Protein AF-X0S9U2-F1 (afdb_monomer)

Structure (mmCIF, N/CA/C/O backbone):
data_AF-X0S9U2-F1
#
_entry.id   AF-X0S9U2-F1
#
loop_
_atom_site.group_PDB
_atom_site.id
_atom_site.type_symbol
_atom_site.label_atom_id
_atom_site.label_alt_id
_atom_site.label_comp_id
_atom_site.label_asym_id
_atom_site.label_entity_id
_atom_site.label_seq_id
_atom_site.pdbx_PDB_ins_code
_atom_site.Cartn_x
_atom_site.Cartn_y
_atom_site.Cartn_z
_atom_site.occupancy
_atom_site.B_iso_or_equiv
_atom_site.auth_seq_id
_atom_site.auth_comp_id
_atom_site.auth_asym_id
_atom_site.auth_atom_id
_atom_site.pdbx_PDB_model_num
ATOM 1 N N . MET A 1 1 ? -42.353 -7.739 8.898 1.00 43.28 1 MET A N 1
ATOM 2 C CA . MET A 1 1 ? -42.184 -8.326 10.251 1.00 43.28 1 MET A CA 1
ATOM 3 C C . MET A 1 1 ? -41.684 -7.230 11.179 1.00 43.28 1 MET A C 1
ATOM 5 O O . MET A 1 1 ? -40.951 -6.375 10.702 1.00 43.28 1 MET A O 1
ATOM 9 N N . ALA A 1 2 ? -42.093 -7.204 12.448 1.00 38.41 2 ALA A N 1
ATOM 10 C CA . ALA A 1 2 ? -41.682 -6.151 13.381 1.00 38.41 2 ALA A CA 1
ATOM 11 C C . ALA A 1 2 ? -40.413 -6.538 14.158 1.00 38.41 2 ALA A C 1
ATOM 13 O O . ALA A 1 2 ? -40.252 -7.695 14.549 1.00 38.41 2 ALA A O 1
ATOM 14 N N . HIS A 1 3 ? -39.553 -5.562 14.444 1.00 40.50 3 HIS A N 1
ATOM 15 C CA . HIS A 1 3 ? -38.549 -5.632 15.507 1.00 40.50 3 HIS A CA 1
ATOM 16 C C . HIS A 1 3 ? -38.808 -4.463 16.457 1.00 40.50 3 HIS A C 1
ATOM 18 O O . HIS A 1 3 ? -38.633 -3.303 16.097 1.00 40.50 3 HIS A O 1
ATOM 24 N N . GLY A 1 4 ? -39.347 -4.775 17.636 1.00 36.25 4 GLY A N 1
ATOM 25 C CA . GLY A 1 4 ? -39.837 -3.776 18.581 1.00 36.25 4 GLY A CA 1
ATOM 26 C C . GLY A 1 4 ? -38.749 -3.285 19.530 1.00 36.25 4 GLY A C 1
ATOM 27 O O . GLY A 1 4 ? -38.165 -4.078 20.270 1.00 36.25 4 GLY A O 1
ATOM 28 N N . THR A 1 5 ? -38.536 -1.971 19.567 1.00 39.19 5 THR A N 1
ATOM 29 C CA . THR A 1 5 ? -37.702 -1.300 20.571 1.00 39.19 5 THR A CA 1
ATOM 30 C C . THR A 1 5 ? -38.233 -1.589 21.978 1.00 39.19 5 THR A C 1
ATOM 32 O O . THR A 1 5 ? -39.345 -1.187 22.326 1.00 39.19 5 THR A O 1
ATOM 35 N N . LYS A 1 6 ? -37.451 -2.285 22.814 1.00 41.56 6 LYS A N 1
ATOM 36 C CA . LYS A 1 6 ? -37.831 -2.565 24.207 1.00 41.56 6 LYS A CA 1
ATOM 37 C C . LYS A 1 6 ? -37.694 -1.306 25.065 1.00 41.56 6 LYS A C 1
ATOM 39 O O . LYS A 1 6 ? -36.592 -0.901 25.421 1.00 41.56 6 LYS A O 1
ATOM 44 N N . ILE A 1 7 ? -38.831 -0.713 25.425 1.00 41.34 7 ILE A N 1
ATOM 45 C CA . ILE A 1 7 ? -38.904 0.461 26.301 1.00 41.34 7 ILE A CA 1
ATOM 46 C C . ILE A 1 7 ? -38.838 -0.000 27.767 1.00 41.34 7 ILE A C 1
ATOM 48 O O . ILE A 1 7 ? -39.836 -0.471 28.319 1.00 41.34 7 ILE A O 1
ATOM 52 N N . ASN A 1 8 ? -37.679 0.128 28.417 1.00 44.34 8 ASN A N 1
ATOM 53 C CA . ASN A 1 8 ? -37.541 -0.210 29.838 1.00 44.34 8 ASN A CA 1
ATOM 54 C C . ASN A 1 8 ? -38.256 0.826 30.721 1.00 44.34 8 ASN A C 1
ATOM 56 O O . ASN A 1 8 ? -37.752 1.920 30.964 1.00 44.34 8 ASN A O 1
ATOM 60 N N . ARG A 1 9 ? -39.435 0.463 31.240 1.00 35.56 9 ARG A N 1
ATOM 61 C CA . ARG A 1 9 ? -40.157 1.253 32.247 1.00 35.56 9 ARG A CA 1
ATOM 62 C C . ARG A 1 9 ? -39.494 1.105 33.618 1.00 35.56 9 ARG A C 1
ATOM 64 O O . ARG A 1 9 ? -39.739 0.114 34.300 1.00 35.56 9 ARG A O 1
ATOM 71 N N . PHE A 1 10 ? -38.755 2.116 34.067 1.00 38.09 10 PHE A N 1
ATOM 72 C CA . PHE A 1 10 ? -38.503 2.311 35.498 1.00 38.09 10 PHE A CA 1
ATOM 73 C C . PHE A 1 10 ? -39.528 3.285 36.085 1.00 38.09 10 PHE A C 1
ATOM 75 O O . PHE A 1 10 ? -39.762 4.361 35.541 1.00 38.09 10 PHE A O 1
ATOM 82 N N . ARG A 1 11 ? -40.165 2.888 37.192 1.00 39.78 11 ARG A N 1
ATOM 83 C CA . ARG A 1 11 ? -41.191 3.668 37.896 1.00 39.78 11 ARG A CA 1
ATOM 84 C C . ARG A 1 11 ? -40.740 3.885 39.340 1.00 39.78 11 ARG A C 1
ATOM 86 O O . ARG A 1 11 ? -41.018 3.057 40.199 1.00 39.78 11 ARG A O 1
ATOM 93 N N . ALA A 1 12 ? -40.030 4.984 39.581 1.00 38.84 12 ALA A N 1
ATOM 94 C CA . ALA A 1 12 ? -39.669 5.448 40.921 1.00 38.84 12 ALA A CA 1
ATOM 95 C C . ALA A 1 12 ? -40.669 6.514 41.411 1.00 38.84 12 ALA A C 1
ATOM 97 O O . ALA A 1 12 ? -41.327 7.172 40.605 1.00 38.84 12 ALA A O 1
ATOM 98 N N . GLY A 1 13 ? -40.833 6.624 42.731 1.00 33.31 13 GLY A N 1
ATOM 99 C CA . GLY A 1 13 ? -41.878 7.439 43.358 1.00 33.31 13 GLY A CA 1
ATOM 100 C C . GLY A 1 13 ? -41.584 8.942 43.423 1.00 33.31 13 GLY A C 1
ATOM 101 O O . GLY A 1 13 ? -40.459 9.394 43.230 1.00 33.31 13 GLY A O 1
ATOM 102 N N . SER A 1 14 ? -42.620 9.714 43.747 1.00 42.50 14 SER A N 1
ATOM 103 C CA . SER A 1 14 ? -42.553 11.159 43.973 1.00 42.50 14 SER A CA 1
ATOM 104 C C . SER A 1 14 ? -41.722 11.517 45.212 1.00 42.50 14 SER A C 1
ATOM 106 O O . SER A 1 14 ? -42.079 11.126 46.324 1.00 42.50 14 SER A O 1
ATOM 108 N N . GLY A 1 15 ? -40.680 12.332 45.039 1.00 33.50 15 GLY A N 1
ATOM 109 C CA . GLY A 1 15 ? -39.899 12.908 46.135 1.00 33.50 15 GLY A CA 1
ATOM 110 C C . GLY A 1 15 ? -39.309 14.260 45.738 1.00 33.50 15 GLY A C 1
ATOM 111 O O . GLY A 1 15 ? -38.470 14.332 44.848 1.00 33.50 15 GLY A O 1
ATOM 112 N N . ASN A 1 16 ? -39.755 15.337 46.387 1.00 43.66 16 ASN A N 1
ATOM 113 C CA . ASN A 1 16 ? -39.268 16.691 46.121 1.00 43.66 16 ASN A CA 1
ATOM 114 C C . ASN A 1 16 ? -37.919 16.937 46.818 1.00 43.66 16 ASN A C 1
ATOM 116 O O . ASN A 1 16 ? -37.893 17.072 48.043 1.00 43.66 16 ASN A O 1
ATOM 120 N N . LYS A 1 17 ? -36.829 17.058 46.048 1.00 39.78 17 LYS A N 1
ATOM 121 C CA . LYS A 1 17 ? -35.610 17.777 46.453 1.00 39.78 17 LYS A CA 1
ATOM 122 C C . LYS A 1 17 ? -34.970 18.492 45.264 1.00 39.78 17 LYS A C 1
ATOM 124 O O . LYS A 1 17 ? -34.924 17.970 44.156 1.00 39.78 17 LYS A O 1
ATOM 129 N N . SER A 1 18 ? -34.438 19.677 45.541 1.00 48.38 18 SER A N 1
ATOM 130 C CA . SER A 1 18 ? -33.632 20.493 44.632 1.00 48.38 18 SER A CA 1
ATOM 131 C C . SER A 1 18 ? -32.342 19.782 44.204 1.00 48.38 18 SER A C 1
ATOM 133 O O . SER A 1 18 ? -31.578 19.340 45.063 1.00 48.38 18 SER A O 1
ATOM 135 N N . GLY A 1 19 ? -32.055 19.757 42.903 1.00 34.97 19 GLY A N 1
ATOM 136 C CA . GLY A 1 19 ? -30.784 19.291 42.346 1.00 34.97 19 GLY A CA 1
ATOM 137 C C . GLY A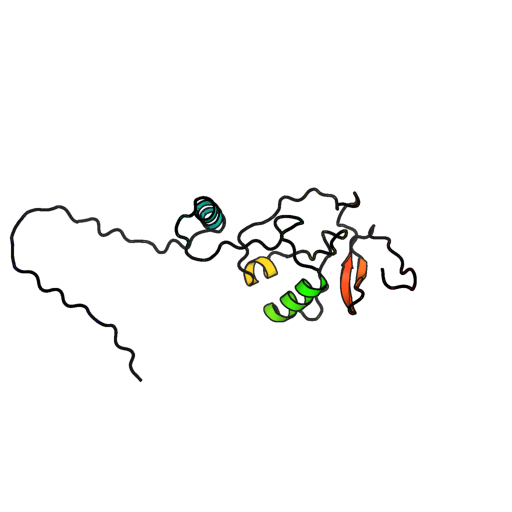 1 19 ? -30.603 19.805 40.919 1.00 34.97 19 GLY A C 1
ATOM 138 O O . GLY A 1 19 ? -31.522 19.702 40.109 1.00 34.97 19 GLY A O 1
ATOM 139 N N . CYS A 1 20 ? -29.443 20.391 40.619 1.00 43.75 20 CYS A N 1
ATOM 140 C CA . CYS A 1 20 ? -29.138 20.895 39.281 1.00 43.75 20 CYS A CA 1
ATOM 141 C C . CYS A 1 20 ? -28.820 19.729 38.335 1.00 43.75 20 CYS A C 1
ATOM 143 O O . CYS A 1 20 ? -27.846 19.017 38.561 1.00 43.75 20 CYS A O 1
ATOM 145 N N . PHE A 1 21 ? -29.625 19.559 37.284 1.00 39.97 21 PHE A N 1
ATOM 146 C CA . PHE A 1 21 ? -29.372 18.622 36.180 1.00 39.97 21 PHE A CA 1
ATOM 147 C C . PHE A 1 21 ? -29.777 19.218 34.819 1.00 39.97 21 PHE A C 1
ATOM 149 O O . PHE A 1 21 ? -30.271 18.526 33.931 1.00 39.97 21 PHE A O 1
ATOM 156 N N . SER A 1 22 ? -29.550 20.522 34.640 1.00 43.16 22 SER A N 1
ATOM 157 C CA . SER A 1 22 ? -29.599 21.183 33.332 1.00 43.16 22 SER A CA 1
ATOM 158 C C . SER A 1 22 ? -28.225 21.144 32.659 1.00 43.16 22 SER A C 1
ATOM 160 O O . SER A 1 22 ? -27.616 22.184 32.454 1.00 43.16 22 SER A O 1
ATOM 162 N N . ASP A 1 23 ? -27.745 19.936 32.365 1.00 43.72 23 ASP A N 1
ATOM 163 C CA . ASP A 1 23 ? -26.688 19.674 31.379 1.00 43.72 23 ASP A CA 1
ATOM 164 C C . ASP A 1 23 ? -26.791 18.207 30.943 1.00 43.72 23 ASP A C 1
ATOM 166 O O . ASP A 1 23 ? -25.978 17.336 31.263 1.00 43.72 23 ASP A O 1
ATOM 170 N N . ALA A 1 24 ? -27.866 17.914 30.207 1.00 43.47 24 ALA A N 1
ATOM 171 C CA . ALA A 1 24 ? -27.912 16.719 29.382 1.00 43.47 24 ALA A CA 1
ATOM 172 C C . ALA A 1 24 ? -26.892 16.914 28.256 1.00 43.47 24 ALA A C 1
ATOM 174 O O . ALA A 1 24 ? -27.217 17.501 27.224 1.00 43.47 24 ALA A O 1
ATOM 175 N N . LEU A 1 25 ? -25.653 16.466 28.494 1.00 42.47 25 LEU A N 1
ATOM 176 C CA . LEU A 1 25 ? -24.584 16.477 27.503 1.00 42.47 25 LEU A CA 1
ATOM 177 C C . LEU A 1 25 ? -25.119 15.905 26.192 1.00 42.47 25 LEU A C 1
ATOM 179 O O . LEU A 1 25 ? -25.373 14.703 26.078 1.00 42.47 25 LEU A O 1
ATOM 183 N N . ILE A 1 26 ? -25.260 16.781 25.197 1.00 42.75 26 ILE A N 1
ATOM 184 C CA . ILE A 1 26 ? -25.364 16.365 23.808 1.00 42.75 26 ILE A CA 1
ATOM 185 C C . ILE A 1 26 ? -24.019 15.718 23.508 1.00 42.75 26 ILE A C 1
ATOM 187 O O . ILE A 1 26 ? -23.043 16.399 23.192 1.00 42.75 26 ILE A O 1
ATOM 191 N N . VAL A 1 27 ? -23.971 14.392 23.641 1.00 46.44 27 VAL A N 1
ATOM 192 C CA . VAL A 1 27 ? -22.938 13.576 23.019 1.00 46.44 27 VAL A CA 1
ATOM 193 C C . VAL A 1 27 ? -23.148 13.765 21.526 1.00 46.44 27 VAL A C 1
ATOM 195 O O . VAL A 1 27 ? -23.922 13.049 20.892 1.00 46.44 27 VAL A O 1
ATOM 198 N N . LYS A 1 28 ? -22.513 14.805 20.977 1.00 44.72 28 LYS A N 1
ATOM 199 C CA . LYS A 1 28 ? -22.316 14.895 19.542 1.00 44.72 28 LYS A CA 1
ATOM 200 C C . LYS A 1 28 ? -21.633 13.598 19.141 1.00 44.72 28 LYS A C 1
ATOM 202 O O . LYS A 1 28 ? -20.618 13.230 19.736 1.00 44.72 28 LYS A O 1
ATOM 207 N N . ASP A 1 29 ? -22.155 12.958 18.111 1.00 53.84 29 ASP A N 1
ATOM 208 C CA . ASP A 1 29 ? -21.463 11.871 17.434 1.00 53.84 29 ASP A CA 1
ATOM 209 C C . ASP A 1 29 ? -20.351 12.484 16.558 1.00 53.84 29 ASP A C 1
ATOM 211 O O . ASP A 1 29 ? -20.407 12.488 15.328 1.00 53.84 29 ASP A O 1
ATOM 215 N N . GLU A 1 30 ? -19.379 13.141 17.209 1.00 60.09 30 GLU A N 1
ATOM 216 C CA . GLU A 1 30 ? -18.178 13.682 16.572 1.00 60.09 30 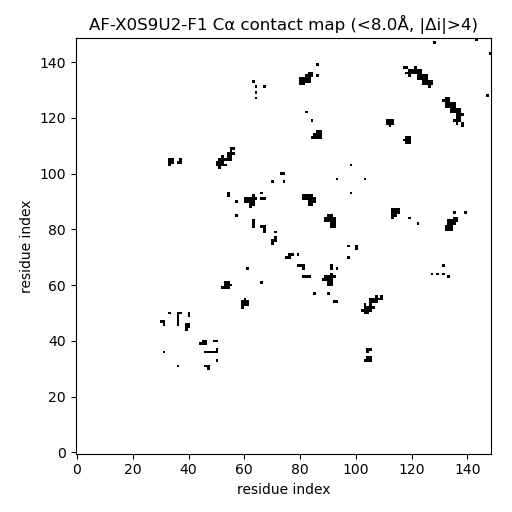GLU A CA 1
ATOM 217 C C . GLU A 1 30 ? -17.297 12.501 16.167 1.00 60.09 30 GLU A C 1
ATOM 219 O O . GLU A 1 30 ? -16.415 12.046 16.896 1.00 60.09 30 GLU A O 1
ATOM 224 N N . LYS A 1 31 ? -17.634 11.980 14.983 1.00 79.88 31 LYS A N 1
ATOM 225 C CA . LYS A 1 31 ? -16.987 10.876 14.285 1.00 79.88 31 LYS A CA 1
ATOM 226 C C . LYS A 1 31 ? -15.471 11.049 14.333 1.00 79.88 31 LYS A C 1
ATOM 228 O O . LYS A 1 31 ? -14.917 11.930 13.675 1.00 79.88 31 LYS A O 1
ATOM 233 N N . MET A 1 32 ? -14.834 10.186 15.117 1.00 93.81 32 MET A N 1
ATOM 234 C CA . MET A 1 32 ? -13.424 10.267 15.483 1.00 93.81 32 MET A CA 1
ATOM 235 C C . MET A 1 32 ? -12.539 10.399 14.238 1.00 93.81 32 MET A C 1
ATOM 237 O O . MET A 1 32 ? -12.692 9.634 13.279 1.00 93.81 32 MET A O 1
ATOM 241 N N . ASN A 1 33 ? -11.605 11.348 14.225 1.00 95.94 33 ASN A N 1
ATOM 242 C CA . ASN A 1 33 ? -10.657 11.430 13.111 1.00 95.94 33 ASN A CA 1
ATOM 243 C C . ASN A 1 33 ? -9.528 10.395 13.265 1.00 95.94 33 ASN A C 1
ATOM 245 O O . ASN A 1 33 ? -9.308 9.828 14.336 1.00 95.94 33 ASN A O 1
ATOM 249 N N . SER A 1 34 ? -8.812 10.122 12.174 1.00 96.69 34 SER A N 1
ATOM 250 C CA . SER A 1 34 ? -7.777 9.081 12.128 1.00 96.69 34 SER A CA 1
ATOM 251 C C . SER A 1 34 ? -6.656 9.290 13.151 1.00 96.69 34 SER A C 1
ATOM 253 O O . SER A 1 34 ? -6.167 8.326 13.739 1.00 96.69 34 SER A O 1
ATOM 255 N N . ARG A 1 35 ? -6.301 10.551 13.441 1.00 96.75 35 ARG A N 1
ATOM 256 C CA . ARG A 1 35 ? -5.297 10.892 14.457 1.00 96.75 35 ARG A CA 1
ATOM 257 C C . ARG A 1 35 ? -5.797 10.573 15.868 1.00 96.75 35 ARG A C 1
ATOM 259 O O . ARG A 1 35 ? -5.093 9.906 16.618 1.00 96.75 35 ARG A O 1
ATOM 266 N N . GLU A 1 36 ? -7.011 10.990 16.218 1.00 97.69 36 GLU A N 1
ATOM 267 C CA . GLU A 1 36 ? -7.636 10.660 17.508 1.00 97.69 36 GLU A CA 1
ATOM 268 C C . GLU A 1 36 ? -7.791 9.149 17.705 1.00 97.69 36 GLU A C 1
ATOM 270 O O . GLU A 1 36 ? -7.586 8.647 18.810 1.00 97.69 36 GLU A O 1
ATOM 275 N N . ARG A 1 37 ? -8.135 8.420 16.635 1.00 97.75 37 ARG A N 1
ATOM 276 C CA . ARG A 1 37 ? -8.285 6.960 16.646 1.00 97.75 37 ARG A CA 1
ATOM 277 C C . ARG A 1 37 ? -6.954 6.262 16.902 1.00 97.75 37 ARG A C 1
ATOM 279 O O . ARG A 1 37 ? -6.908 5.344 17.722 1.00 97.75 37 ARG A O 1
ATOM 286 N N . LEU A 1 38 ? -5.873 6.727 16.276 1.00 97.56 38 LEU A N 1
ATOM 287 C CA . LEU A 1 38 ? -4.515 6.255 16.542 1.00 97.56 38 LEU A CA 1
ATOM 288 C C . LEU A 1 38 ? -4.089 6.564 17.986 1.00 97.56 38 LEU A C 1
ATOM 290 O O . LEU A 1 38 ? -3.686 5.660 18.716 1.00 97.56 38 LEU A O 1
ATOM 294 N N . GLU A 1 39 ? -4.239 7.813 18.430 1.00 98.25 39 GLU A N 1
ATOM 295 C CA . GLU A 1 39 ? -3.847 8.251 19.776 1.00 98.25 39 GLU A CA 1
ATOM 296 C C . GLU A 1 39 ? -4.610 7.495 20.877 1.00 98.25 39 GLU A C 1
ATOM 298 O O . GLU A 1 39 ? -3.996 7.023 21.839 1.00 98.25 39 GLU A O 1
ATOM 303 N N . LYS A 1 40 ? -5.924 7.288 20.724 1.00 98.31 40 LYS A N 1
ATOM 304 C CA . LYS A 1 40 ? -6.733 6.488 21.661 1.00 98.31 40 LYS A CA 1
ATOM 305 C C . LYS A 1 40 ? -6.371 5.005 21.628 1.00 98.31 40 LYS A C 1
ATOM 307 O O . LYS A 1 40 ? -6.247 4.404 22.694 1.00 98.31 40 LYS A O 1
ATOM 312 N N . THR A 1 41 ? -6.127 4.435 20.446 1.00 97.88 41 THR A N 1
ATOM 313 C CA . THR A 1 41 ? -5.709 3.030 20.286 1.00 97.88 41 THR A CA 1
ATOM 314 C C . THR A 1 41 ? -4.379 2.761 20.994 1.00 97.88 41 THR A C 1
ATOM 316 O O . THR A 1 41 ? -4.282 1.821 21.784 1.00 97.88 41 THR A O 1
ATOM 319 N N . LEU A 1 42 ? -3.374 3.622 20.793 1.00 97.69 42 LEU A N 1
ATOM 320 C CA . LEU A 1 42 ? -2.070 3.527 21.464 1.00 97.69 42 LEU A CA 1
ATOM 321 C C . LEU A 1 42 ? -2.195 3.639 22.995 1.00 97.69 42 LEU A C 1
ATOM 323 O O . LEU A 1 42 ? -1.513 2.924 23.727 1.00 97.69 4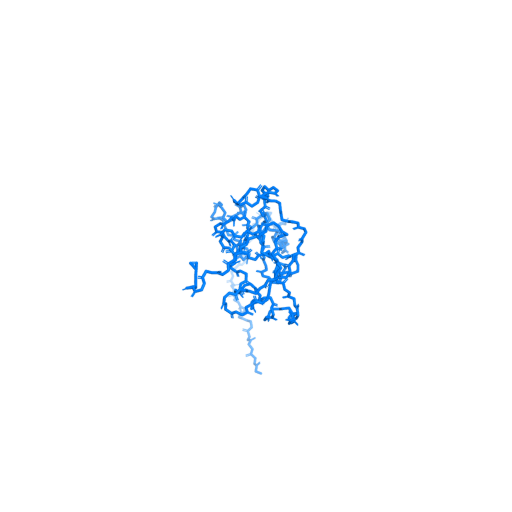2 LEU A O 1
ATOM 327 N N . ASN A 1 43 ? -3.120 4.473 23.482 1.00 98.31 43 ASN A N 1
ATOM 328 C CA . ASN A 1 43 ? -3.434 4.620 24.907 1.00 98.31 43 ASN A CA 1
ATOM 329 C C . ASN A 1 43 ? -4.434 3.570 25.449 1.00 98.31 43 ASN A C 1
ATOM 331 O O . ASN A 1 43 ? -4.848 3.671 26.604 1.00 98.31 43 ASN A O 1
ATOM 335 N N . ARG A 1 44 ? -4.815 2.555 24.652 1.00 97.38 44 ARG A N 1
ATOM 336 C CA . ARG A 1 44 ? -5.780 1.488 25.008 1.00 97.38 44 ARG A CA 1
ATOM 337 C C . ARG A 1 44 ? -7.160 2.010 25.444 1.00 97.38 44 ARG A C 1
ATOM 339 O O . ARG A 1 44 ? -7.840 1.384 26.256 1.00 97.38 44 ARG A O 1
ATOM 346 N N . GLN A 1 45 ? -7.566 3.161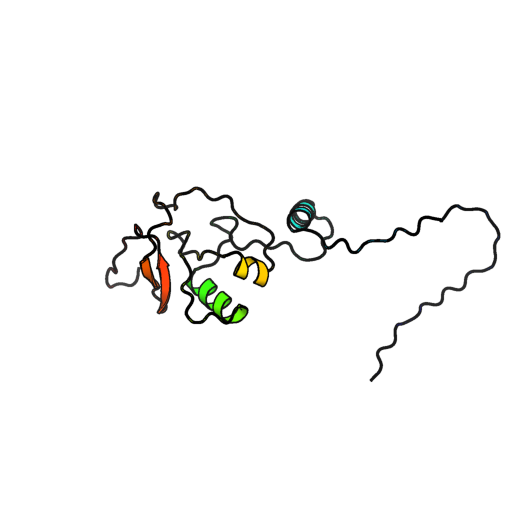 24.918 1.00 97.81 45 GLN A N 1
ATOM 347 C CA . GLN A 1 45 ? -8.863 3.787 25.178 1.00 97.81 45 GLN A CA 1
ATOM 348 C C . GLN A 1 45 ? -9.923 3.315 24.163 1.00 97.81 45 GLN A C 1
ATOM 350 O O . GLN A 1 45 ? -9.562 2.884 23.066 1.00 97.81 45 GLN A O 1
ATOM 355 N N . PRO A 1 46 ? -11.229 3.408 24.483 1.00 96.75 46 PRO A N 1
ATOM 356 C CA . PRO A 1 46 ? -12.295 3.096 23.534 1.00 96.75 46 PRO A CA 1
ATOM 357 C C . PRO A 1 46 ? -12.226 3.944 22.254 1.00 96.75 46 PRO A C 1
ATOM 359 O O . PRO A 1 46 ? -12.036 5.163 22.304 1.00 96.75 46 PRO A O 1
ATOM 362 N N . VAL A 1 47 ? -12.436 3.284 21.116 1.00 97.12 47 VAL A N 1
ATOM 363 C CA . VAL A 1 47 ? -12.473 3.866 19.766 1.00 97.12 47 VAL A CA 1
ATOM 364 C C . VAL A 1 47 ? -13.767 3.480 19.049 1.00 97.12 47 VAL A C 1
ATOM 366 O O . VAL A 1 47 ? -14.420 2.508 19.424 1.00 97.12 47 VAL A O 1
ATOM 369 N N . ASP A 1 48 ? -14.145 4.251 18.031 1.00 95.62 48 ASP A N 1
ATOM 370 C CA . ASP A 1 48 ? -15.359 4.037 17.228 1.00 95.62 48 ASP A CA 1
ATOM 371 C C . ASP A 1 48 ? -15.234 2.842 16.263 1.00 95.62 48 ASP A C 1
ATOM 373 O O . ASP A 1 48 ? -16.200 2.121 16.018 1.00 95.62 48 ASP A O 1
ATOM 377 N N . ARG A 1 49 ? -14.023 2.605 15.752 1.00 95.50 49 ARG A N 1
ATOM 378 C CA . ARG A 1 49 ? -13.608 1.409 15.013 1.00 95.50 49 ARG A CA 1
ATOM 379 C C . ARG A 1 49 ? -12.124 1.123 15.247 1.00 95.50 49 ARG A C 1
ATOM 381 O O . ARG A 1 49 ? -11.394 1.968 15.759 1.00 95.50 49 ARG A O 1
ATOM 388 N N . VAL A 1 50 ? -11.671 -0.057 14.825 1.00 95.88 50 VAL A N 1
ATOM 389 C CA . VAL A 1 50 ? -10.244 -0.426 14.800 1.00 95.88 50 VAL A CA 1
ATOM 390 C C . VAL A 1 50 ? -9.444 0.611 14.001 1.00 95.88 50 VAL A C 1
ATOM 392 O O . VAL A 1 50 ? -9.889 1.033 12.933 1.00 95.88 50 VAL A O 1
ATOM 395 N N . CYS A 1 51 ? -8.280 1.008 14.524 1.00 97.25 51 CYS A N 1
ATOM 396 C CA . CYS A 1 51 ? -7.294 1.825 13.815 1.00 97.25 51 CYS A CA 1
ATOM 397 C C . CYS A 1 51 ? -6.506 0.956 12.823 1.00 97.25 51 CYS A C 1
ATOM 399 O O . CYS A 1 51 ? -6.002 -0.096 13.216 1.00 97.25 51 CYS A O 1
ATOM 401 N N . VAL A 1 52 ? -6.387 1.384 11.566 1.00 97.19 52 VAL A N 1
ATOM 402 C CA . VAL A 1 52 ? -5.838 0.573 10.468 1.00 97.19 52 VAL A CA 1
ATOM 403 C C . VAL A 1 52 ? -4.563 1.191 9.888 1.00 97.19 52 VAL A C 1
ATOM 405 O O . VAL A 1 52 ? -4.541 2.365 9.518 1.00 97.19 52 VAL A O 1
ATOM 408 N N . ASP A 1 53 ? -3.525 0.366 9.750 1.00 96.81 53 ASP A N 1
ATOM 409 C CA . ASP A 1 53 ? -2.319 0.631 8.962 1.00 96.81 53 ASP A CA 1
ATOM 410 C C . ASP A 1 53 ? -2.080 -0.542 7.994 1.00 96.81 53 ASP A C 1
ATOM 412 O O . ASP A 1 53 ? -2.129 -1.699 8.408 1.00 96.81 53 ASP A O 1
ATOM 416 N N . PHE A 1 54 ? -1.807 -0.227 6.724 1.00 95.12 54 PHE A N 1
ATOM 417 C CA . PHE A 1 54 ? -1.391 -1.175 5.683 1.00 95.12 54 PHE A CA 1
ATOM 418 C C . PHE A 1 54 ? -0.234 -0.635 4.809 1.00 95.12 54 PHE A C 1
ATOM 420 O O . PHE A 1 54 ? -0.079 -1.039 3.655 1.00 95.12 54 PHE A O 1
ATOM 427 N N . GLY A 1 55 ? 0.569 0.310 5.311 1.00 93.38 55 GLY A N 1
ATOM 428 C CA . GLY A 1 55 ? 1.670 0.883 4.526 1.00 93.38 55 GLY A CA 1
ATOM 429 C C . GLY A 1 55 ? 2.444 2.046 5.147 1.00 93.38 55 GLY A C 1
ATOM 430 O O . GLY A 1 55 ? 3.278 2.636 4.465 1.00 93.38 55 GLY A O 1
ATOM 431 N N . ALA A 1 56 ? 2.217 2.398 6.414 1.00 95.06 56 ALA A N 1
ATOM 432 C CA . ALA A 1 56 ? 2.972 3.452 7.087 1.00 95.06 56 ALA A CA 1
ATOM 433 C C . ALA A 1 56 ? 4.422 3.055 7.418 1.00 95.06 56 ALA A C 1
ATOM 435 O O . ALA A 1 56 ? 5.228 3.908 7.792 1.00 95.06 56 ALA A O 1
ATOM 436 N N . THR A 1 57 ? 4.768 1.773 7.261 1.00 93.38 57 THR A N 1
ATOM 437 C CA . THR A 1 57 ? 6.128 1.247 7.389 1.00 93.38 57 THR A CA 1
ATOM 438 C C . THR A 1 57 ? 6.393 0.142 6.362 1.00 93.38 57 THR A C 1
ATOM 440 O O . THR A 1 57 ? 5.470 -0.522 5.888 1.00 93.38 57 THR A O 1
ATOM 443 N N . HIS A 1 58 ? 7.671 -0.155 6.104 1.00 92.19 58 HIS A N 1
ATOM 444 C CA . HIS A 1 58 ? 8.078 -1.309 5.290 1.00 92.19 58 HIS A CA 1
ATOM 445 C C . HIS A 1 58 ? 7.610 -2.674 5.850 1.00 92.19 58 HIS A C 1
ATOM 447 O O . HIS A 1 58 ? 7.613 -3.664 5.124 1.00 92.19 58 HIS A O 1
ATOM 453 N N . VAL A 1 59 ? 7.208 -2.758 7.127 1.00 94.38 59 VAL A N 1
ATOM 454 C CA . VAL A 1 59 ? 6.718 -4.004 7.752 1.00 94.38 59 VAL A CA 1
ATOM 455 C C . VAL A 1 59 ? 5.191 -4.101 7.827 1.00 94.38 59 VAL A C 1
ATOM 457 O O . VAL A 1 59 ? 4.680 -5.161 8.176 1.00 94.38 59 VAL A O 1
ATOM 460 N N . THR A 1 60 ? 4.459 -3.037 7.478 1.00 95.06 60 THR A N 1
ATOM 461 C CA . THR A 1 60 ? 2.983 -3.023 7.429 1.00 95.06 60 THR A CA 1
ATOM 462 C C . THR A 1 60 ? 2.409 -2.958 6.009 1.00 95.06 60 THR A C 1
ATOM 464 O O . THR A 1 60 ? 1.200 -3.081 5.841 1.00 95.06 60 THR A O 1
ATOM 467 N N . GLY A 1 61 ? 3.256 -2.824 4.982 1.00 94.94 61 GLY A N 1
ATOM 468 C CA . GLY A 1 61 ? 2.851 -2.816 3.572 1.00 94.94 61 GLY A CA 1
ATOM 469 C C . GLY A 1 61 ? 2.322 -4.154 3.029 1.00 94.94 61 GLY A C 1
ATOM 470 O O . GLY A 1 61 ? 2.601 -5.230 3.556 1.00 94.94 61 GLY A O 1
ATOM 471 N N . ILE A 1 62 ? 1.592 -4.085 1.911 1.00 97.38 62 ILE A N 1
ATOM 472 C CA . ILE A 1 62 ? 0.993 -5.239 1.216 1.00 97.38 62 ILE A CA 1
ATOM 473 C C . ILE A 1 62 ? 1.785 -5.554 -0.066 1.00 97.38 62 ILE A C 1
ATOM 475 O O . ILE A 1 62 ? 2.112 -4.651 -0.835 1.00 97.38 62 ILE A O 1
ATOM 479 N N . SER A 1 63 ? 2.057 -6.838 -0.340 1.00 97.69 63 SER A N 1
ATOM 480 C CA . SER A 1 63 ? 2.680 -7.282 -1.602 1.00 97.69 63 SER A CA 1
ATOM 481 C C . SER A 1 63 ? 1.884 -6.807 -2.823 1.00 97.69 63 SER A C 1
ATOM 483 O O . SER A 1 63 ? 0.659 -6.926 -2.849 1.00 97.69 63 SER A O 1
ATOM 485 N N . ALA A 1 64 ? 2.570 -6.307 -3.855 1.00 98.12 64 ALA A N 1
ATOM 486 C CA . ALA A 1 64 ? 1.937 -5.698 -5.025 1.00 98.12 64 ALA A CA 1
ATOM 487 C C . ALA A 1 64 ? 0.963 -6.641 -5.762 1.00 98.12 64 ALA A C 1
ATOM 489 O O . ALA A 1 64 ? -0.083 -6.185 -6.213 1.00 98.12 64 ALA A O 1
ATOM 490 N N . SER A 1 65 ? 1.236 -7.953 -5.798 1.00 97.94 65 SER A N 1
ATOM 491 C CA . SER A 1 65 ? 0.309 -8.969 -6.331 1.00 97.94 65 SER A CA 1
ATOM 492 C C . SER A 1 65 ? -1.030 -8.993 -5.576 1.00 97.94 65 SER A C 1
ATOM 494 O O . SER A 1 65 ? -2.105 -8.860 -6.170 1.00 97.94 65 SER A O 1
ATOM 496 N N . THR A 1 66 ? -0.974 -9.104 -4.247 1.00 97.94 66 THR A N 1
ATOM 497 C CA . THR A 1 66 ? -2.160 -9.074 -3.381 1.00 97.94 66 THR A CA 1
ATOM 498 C C . THR A 1 66 ? -2.867 -7.725 -3.466 1.00 97.94 66 THR A C 1
ATOM 500 O O . THR A 1 66 ? -4.092 -7.688 -3.559 1.00 97.94 66 THR A O 1
ATOM 503 N N . LEU A 1 67 ? -2.118 -6.617 -3.492 1.00 98.00 67 LEU A N 1
ATOM 504 C CA . LEU A 1 67 ? -2.695 -5.277 -3.554 1.00 98.00 67 LEU A CA 1
ATOM 505 C C . LEU A 1 67 ? -3.428 -5.021 -4.878 1.00 98.00 67 LEU A C 1
ATOM 507 O O . LEU A 1 67 ? -4.508 -4.440 -4.849 1.00 98.00 67 LEU A O 1
ATOM 511 N N . SER A 1 68 ? -2.919 -5.510 -6.015 1.00 98.31 68 SER A N 1
ATOM 512 C CA . SER A 1 68 ? -3.628 -5.444 -7.303 1.00 98.31 68 SER A CA 1
ATOM 513 C C . SER A 1 68 ? -4.971 -6.179 -7.246 1.00 98.31 68 SER A C 1
ATOM 515 O O . SER A 1 68 ? -5.989 -5.651 -7.691 1.00 98.31 68 SER A O 1
ATOM 517 N N . LYS A 1 69 ? -5.005 -7.371 -6.633 1.00 98.12 69 LYS A N 1
ATOM 518 C CA . LYS A 1 69 ? -6.230 -8.177 -6.463 1.00 98.12 69 LYS A CA 1
ATOM 519 C C . LYS A 1 69 ? -7.236 -7.489 -5.526 1.00 98.12 69 LYS A C 1
ATOM 521 O O . LYS A 1 6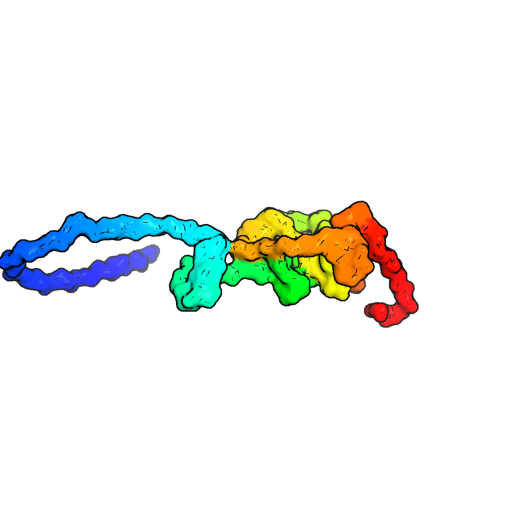9 ? -8.420 -7.425 -5.846 1.00 98.12 69 LYS A O 1
ATOM 526 N N . VAL A 1 70 ? -6.763 -6.905 -4.421 1.00 97.75 70 VAL A N 1
ATOM 527 C CA . VAL A 1 70 ? -7.578 -6.092 -3.495 1.00 97.75 70 VAL A CA 1
ATOM 528 C C . VAL A 1 70 ? -8.133 -4.845 -4.190 1.00 97.75 70 VAL A C 1
ATOM 530 O O . VAL A 1 70 ? -9.320 -4.554 -4.063 1.00 97.75 70 VAL A O 1
ATOM 533 N N . ARG A 1 71 ? -7.311 -4.126 -4.964 1.00 97.50 71 ARG A N 1
ATOM 534 C CA . ARG A 1 71 ? -7.731 -2.913 -5.677 1.00 97.50 71 ARG A CA 1
ATOM 535 C C . ARG A 1 71 ? -8.837 -3.201 -6.689 1.00 97.50 71 ARG A C 1
ATOM 537 O O . ARG A 1 71 ? -9.845 -2.501 -6.687 1.00 97.50 71 ARG A O 1
ATOM 544 N N . LYS A 1 72 ? -8.671 -4.244 -7.508 1.00 97.44 72 LYS A N 1
ATOM 545 C CA . LYS A 1 72 ? -9.684 -4.714 -8.466 1.00 97.44 72 LYS A CA 1
ATOM 546 C C . LYS A 1 72 ? -11.009 -5.017 -7.764 1.00 97.44 72 LYS A C 1
ATOM 548 O O . LYS A 1 72 ? -12.032 -4.430 -8.105 1.00 97.44 72 LYS A O 1
ATOM 553 N N . ALA A 1 73 ? -10.964 -5.825 -6.702 1.00 98.00 73 ALA A N 1
ATOM 554 C CA . ALA A 1 73 ? -12.146 -6.225 -5.938 1.00 98.00 73 ALA A CA 1
ATOM 555 C C . ALA A 1 73 ? -12.877 -5.068 -5.224 1.00 98.00 73 ALA A C 1
ATOM 557 O O . ALA A 1 73 ? -14.090 -5.151 -5.044 1.00 98.00 73 ALA A O 1
ATOM 558 N N . LEU A 1 74 ? -12.169 -4.008 -4.809 1.00 97.81 74 LEU A N 1
ATOM 559 C CA . LEU A 1 74 ? -12.763 -2.866 -4.096 1.00 97.81 74 LEU A CA 1
ATOM 560 C C . LEU A 1 74 ? -13.154 -1.689 -5.002 1.00 97.81 74 LEU A C 1
ATOM 562 O O . LEU A 1 74 ? -14.104 -0.979 -4.683 1.00 97.81 74 LEU A O 1
ATOM 566 N N . LEU A 1 75 ? -12.421 -1.449 -6.096 1.00 97.56 75 LEU A N 1
ATOM 567 C CA . LEU A 1 75 ? -12.562 -0.243 -6.926 1.00 97.56 75 LEU A CA 1
ATOM 568 C C . LEU A 1 75 ? -13.052 -0.514 -8.359 1.00 97.56 75 LEU A C 1
ATOM 570 O O . LEU A 1 75 ? -13.396 0.441 -9.054 1.00 97.56 75 LEU A O 1
ATOM 574 N N . GLY A 1 76 ? -13.062 -1.772 -8.817 1.00 96.94 76 GLY A N 1
ATOM 575 C CA . GLY A 1 76 ? -13.421 -2.151 -10.193 1.00 96.94 76 GLY A CA 1
ATOM 576 C C . GLY A 1 76 ? -12.386 -1.762 -11.260 1.00 96.94 76 GLY A C 1
ATOM 577 O O . GLY A 1 76 ? -12.693 -1.755 -12.449 1.00 96.94 76 GLY A O 1
ATOM 578 N N . GLU A 1 77 ? -11.169 -1.397 -10.852 1.00 94.94 77 GLU A N 1
ATOM 579 C CA . GLU A 1 77 ? -10.116 -0.891 -11.741 1.00 94.94 77 GLU A CA 1
ATOM 580 C C . GLU A 1 77 ? -9.272 -2.035 -12.331 1.00 94.94 77 GLU A C 1
ATOM 582 O O . GLU A 1 77 ? -8.141 -2.276 -11.906 1.00 94.94 77 GLU A O 1
ATOM 587 N N . GLU A 1 78 ? -9.826 -2.760 -13.306 1.00 95.81 78 GLU A N 1
ATOM 588 C CA . GLU A 1 78 ? -9.173 -3.944 -13.887 1.00 95.81 78 GLU A CA 1
ATOM 589 C C . GLU A 1 78 ? -7.846 -3.650 -14.608 1.00 95.81 78 GLU A C 1
ATOM 591 O O . GLU A 1 78 ? -6.921 -4.458 -14.516 1.00 95.81 78 GLU A O 1
ATOM 596 N N . ASP A 1 79 ? -7.696 -2.488 -15.242 1.00 96.38 79 ASP A N 1
ATOM 597 C CA . ASP A 1 79 ? -6.465 -2.121 -15.962 1.00 96.38 79 ASP A CA 1
ATOM 598 C C . ASP A 1 79 ? -5.427 -1.390 -15.079 1.00 96.38 79 ASP A C 1
ATOM 600 O O . ASP A 1 79 ? -4.367 -0.980 -15.557 1.00 96.38 79 ASP A O 1
ATOM 604 N N . TYR A 1 80 ? -5.698 -1.188 -13.779 1.00 97.31 80 TYR A N 1
ATOM 605 C CA . TYR A 1 80 ? -4.775 -0.459 -12.902 1.00 97.31 80 TYR A CA 1
ATOM 606 C C . TYR A 1 80 ? -3.583 -1.326 -12.484 1.00 97.31 80 TYR A C 1
ATOM 608 O O . TYR A 1 80 ? -3.705 -2.282 -11.714 1.00 97.31 80 TYR A O 1
ATOM 616 N N . ARG A 1 81 ? -2.392 -0.914 -12.921 1.00 98.19 81 ARG A N 1
ATOM 617 C CA . ARG A 1 81 ? -1.107 -1.517 -12.552 1.00 98.19 81 ARG A CA 1
ATOM 618 C C . ARG A 1 81 ? -0.546 -0.856 -11.290 1.00 98.19 81 ARG A C 1
ATOM 620 O O . ARG A 1 81 ? -0.142 0.307 -11.308 1.00 98.19 81 ARG A O 1
ATOM 627 N N . VAL A 1 82 ? -0.510 -1.605 -10.186 1.00 98.31 82 V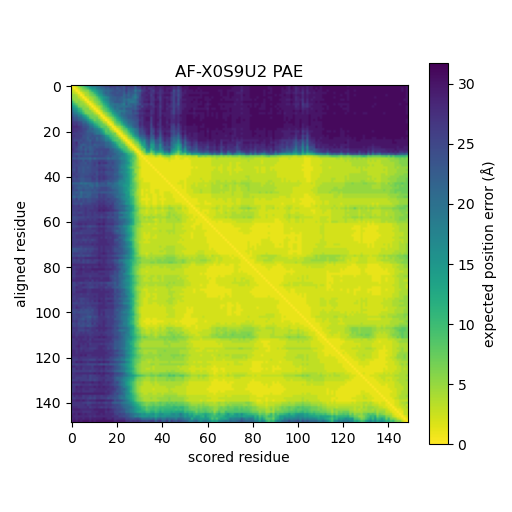AL A N 1
ATOM 628 C CA . VAL A 1 82 ? 0.015 -1.135 -8.890 1.00 98.31 82 VAL A CA 1
ATOM 629 C C . VAL A 1 82 ? 1.486 -0.732 -9.002 1.00 98.31 82 VAL A C 1
ATOM 631 O O . VAL A 1 82 ? 2.294 -1.448 -9.587 1.00 98.31 82 VAL A O 1
ATOM 634 N N . LYS A 1 83 ? 1.850 0.403 -8.399 1.00 98.25 83 LYS A N 1
ATOM 635 C CA . LYS A 1 83 ? 3.242 0.857 -8.284 1.00 98.25 83 LYS A CA 1
ATOM 636 C C . LYS A 1 83 ? 3.969 0.111 -7.169 1.00 98.25 83 LYS A C 1
ATOM 638 O O . LYS A 1 83 ? 3.500 0.109 -6.038 1.00 98.25 83 LYS A O 1
ATOM 643 N N . VAL A 1 84 ? 5.125 -0.477 -7.450 1.00 97.81 84 VAL A N 1
ATOM 644 C CA . VAL A 1 84 ? 6.000 -1.103 -6.448 1.00 97.81 84 VAL A CA 1
ATOM 645 C C . VAL A 1 84 ? 6.881 -0.020 -5.822 1.00 97.81 84 VAL A C 1
ATOM 647 O O . VAL A 1 84 ? 7.915 0.345 -6.378 1.00 97.81 84 VAL A O 1
ATOM 650 N N . HIS A 1 85 ? 6.451 0.542 -4.691 1.00 95.62 85 HIS A N 1
ATOM 651 C CA . HIS A 1 85 ? 7.181 1.630 -4.023 1.00 95.62 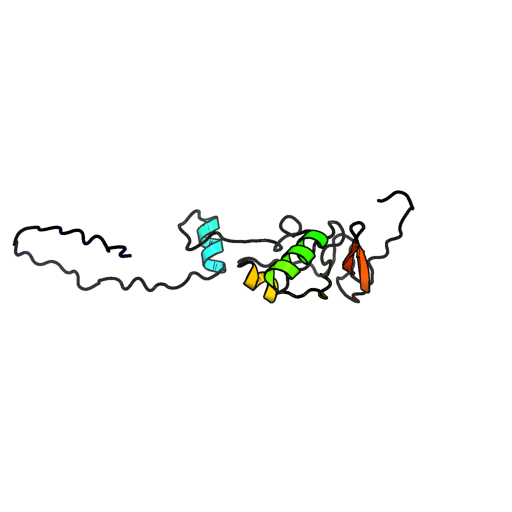85 HIS A CA 1
ATOM 652 C C . HIS A 1 85 ? 8.320 1.131 -3.124 1.00 95.62 85 HIS A C 1
ATOM 654 O O . HIS A 1 85 ? 9.252 1.887 -2.858 1.00 95.62 85 HIS A O 1
ATOM 660 N N . GLU A 1 86 ? 8.264 -0.128 -2.688 1.00 95.62 86 GLU A N 1
ATOM 661 C CA . GLU A 1 86 ? 9.354 -0.804 -1.986 1.00 95.62 86 GLU A CA 1
ATOM 662 C C . GLU A 1 86 ? 9.695 -2.101 -2.752 1.00 95.62 86 GLU A C 1
ATOM 664 O O . GLU A 1 86 ? 8.970 -3.093 -2.640 1.00 95.62 86 GLU A O 1
ATOM 669 N N . PRO A 1 87 ? 10.743 -2.102 -3.600 1.00 96.00 87 PRO A N 1
ATOM 670 C CA . PRO A 1 87 ? 11.076 -3.254 -4.435 1.00 96.00 87 PRO A CA 1
ATOM 671 C C . PRO A 1 87 ? 11.895 -4.359 -3.750 1.00 96.00 87 PRO A C 1
ATOM 673 O O . PRO A 1 87 ? 12.064 -5.408 -4.361 1.00 96.00 87 PRO A O 1
ATOM 676 N N . PHE A 1 88 ? 12.425 -4.168 -2.535 1.00 95.00 88 PHE A N 1
ATOM 677 C CA . PHE A 1 88 ? 13.160 -5.221 -1.811 1.00 95.00 88 PHE A CA 1
ATOM 678 C C . PHE A 1 88 ? 12.211 -6.313 -1.282 1.00 95.00 88 PHE A C 1
ATOM 680 O O . PHE A 1 88 ? 12.537 -7.497 -1.311 1.00 95.00 88 PHE A O 1
ATOM 687 N N . GLN A 1 89 ? 11.003 -5.919 -0.877 1.00 95.25 89 GLN A N 1
ATOM 688 C CA . GLN A 1 89 ? 9.900 -6.778 -0.430 1.00 95.25 89 GLN A CA 1
ATOM 689 C C . GLN A 1 89 ? 8.749 -6.871 -1.459 1.00 95.25 89 GLN A C 1
ATOM 691 O O . GLN A 1 89 ? 7.742 -7.533 -1.202 1.00 95.25 89 GLN A O 1
ATOM 696 N N . MET A 1 90 ? 8.873 -6.203 -2.614 1.00 96.62 90 MET A N 1
ATOM 697 C CA . MET A 1 90 ? 7.846 -6.086 -3.666 1.00 96.62 90 MET A CA 1
ATOM 698 C C . MET A 1 90 ? 6.485 -5.576 -3.146 1.00 96.62 90 MET A C 1
ATOM 700 O O . MET A 1 90 ? 5.425 -6.134 -3.453 1.00 96.62 90 MET A O 1
ATOM 704 N N . LEU A 1 91 ? 6.504 -4.500 -2.352 1.00 97.44 91 LEU A N 1
ATOM 705 C CA . LEU A 1 91 ? 5.311 -3.891 -1.753 1.00 97.44 91 LEU A CA 1
ATOM 706 C C . LEU A 1 91 ? 4.648 -2.882 -2.694 1.00 97.44 91 LEU A C 1
ATOM 708 O O . LEU A 1 91 ? 5.286 -1.980 -3.246 1.00 97.44 91 LEU A O 1
ATOM 712 N N . GLY A 1 92 ? 3.332 -3.014 -2.832 1.00 97.44 92 GLY A N 1
ATOM 713 C CA . GLY A 1 92 ? 2.503 -2.100 -3.600 1.00 97.44 92 GLY A CA 1
ATOM 714 C C . GLY A 1 92 ? 2.294 -0.766 -2.883 1.00 97.44 92 GLY A C 1
ATOM 715 O O . GLY A 1 92 ? 2.217 -0.700 -1.659 1.00 97.44 92 GLY A O 1
ATOM 716 N N . GLN A 1 93 ? 2.219 0.317 -3.649 1.00 96.44 93 GLN A N 1
ATOM 717 C CA . GLN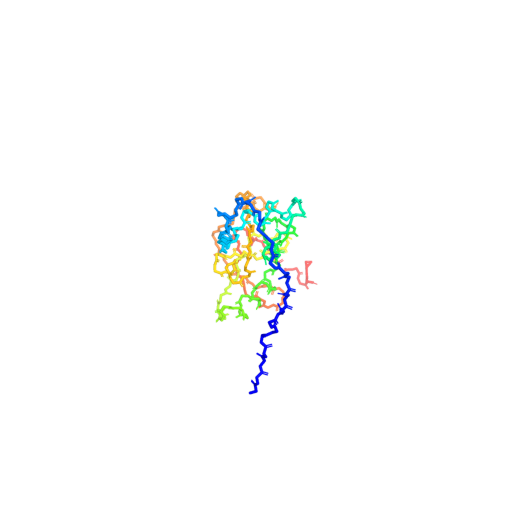 A 1 93 ? 1.797 1.630 -3.182 1.00 96.44 93 GLN A CA 1
ATOM 718 C C . GLN A 1 93 ? 0.280 1.628 -2.987 1.00 96.44 93 GLN A C 1
ATOM 720 O O . GLN A 1 93 ? -0.464 1.345 -3.927 1.00 96.44 93 GLN A O 1
ATOM 725 N N . ILE A 1 94 ? -0.172 1.995 -1.791 1.00 96.62 94 ILE A N 1
ATOM 726 C CA . ILE A 1 94 ? -1.570 2.361 -1.558 1.00 96.62 94 ILE A CA 1
ATOM 727 C C . ILE A 1 94 ? -1.707 3.854 -1.884 1.00 96.62 94 ILE A C 1
ATOM 729 O O . ILE A 1 94 ? -0.933 4.666 -1.379 1.00 96.62 94 ILE A O 1
ATOM 733 N N . ASP A 1 95 ? -2.641 4.208 -2.768 1.00 95.19 95 ASP A N 1
ATOM 734 C CA . ASP A 1 95 ? -2.992 5.598 -3.080 1.00 95.19 95 ASP A CA 1
ATOM 735 C C . ASP A 1 95 ? -4.218 6.057 -2.273 1.00 95.19 95 ASP A C 1
ATOM 737 O O . ASP A 1 95 ? -4.894 5.252 -1.634 1.00 95.19 95 ASP A O 1
ATOM 741 N N . GLU A 1 96 ? -4.511 7.358 -2.297 1.00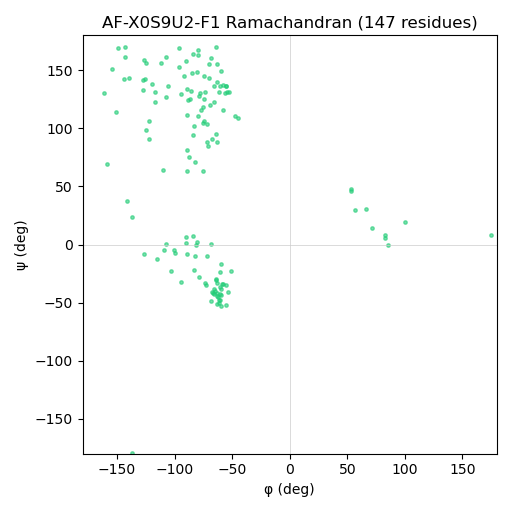 95.50 96 GLU A N 1
ATOM 742 C CA . GLU A 1 96 ? -5.568 7.987 -1.487 1.00 95.50 96 GLU A CA 1
ATOM 743 C C . GLU A 1 96 ? -6.937 7.302 -1.655 1.00 95.50 96 GLU A C 1
ATOM 745 O O . GLU A 1 96 ? -7.628 7.042 -0.670 1.00 95.50 96 GLU A O 1
ATOM 750 N N . LYS A 1 97 ? -7.291 6.915 -2.889 1.00 96.75 97 LYS A N 1
ATOM 751 C CA . LYS A 1 97 ? -8.544 6.210 -3.202 1.00 96.75 97 LYS A CA 1
ATOM 752 C C . LYS A 1 97 ? -8.608 4.822 -2.556 1.00 96.75 97 LYS A C 1
ATOM 754 O O . LYS A 1 97 ? -9.659 4.417 -2.059 1.00 96.75 97 LYS A O 1
ATOM 759 N N . LEU A 1 98 ? -7.497 4.083 -2.545 1.00 96.44 98 LEU A N 1
ATOM 760 C CA . LEU A 1 98 ? -7.437 2.773 -1.896 1.00 96.44 98 LEU A CA 1
ATOM 761 C C . LEU A 1 98 ? -7.291 2.889 -0.367 1.00 96.44 98 LEU A C 1
ATOM 763 O O . LEU A 1 98 ? -7.801 2.028 0.346 1.00 96.44 98 LEU A O 1
ATOM 767 N N . MET A 1 99 ? -6.686 3.967 0.149 1.00 96.50 99 MET A N 1
ATOM 768 C CA . MET A 1 99 ? -6.694 4.294 1.582 1.00 96.50 99 MET A CA 1
ATOM 769 C C . MET A 1 99 ? -8.112 4.568 2.094 1.00 96.50 99 MET A C 1
ATOM 771 O O . MET A 1 99 ? -8.482 4.037 3.141 1.00 96.50 99 MET A O 1
ATOM 775 N N . GLU A 1 100 ? -8.913 5.341 1.352 1.00 96.50 100 GLU A N 1
ATOM 776 C CA . GLU A 1 100 ? -10.321 5.599 1.676 1.00 96.50 100 GLU A CA 1
ATOM 777 C C . GLU A 1 100 ? -11.136 4.297 1.679 1.00 96.50 100 GLU A C 1
ATOM 779 O O . GLU A 1 100 ? -11.797 3.986 2.672 1.00 96.50 100 GLU A O 1
ATOM 784 N N . ALA A 1 101 ? -11.027 3.488 0.618 1.00 96.81 101 ALA A N 1
ATOM 785 C CA . ALA A 1 101 ? -11.759 2.225 0.490 1.00 96.81 101 ALA A CA 1
ATOM 786 C C . ALA A 1 101 ? -11.380 1.167 1.548 1.00 96.81 101 ALA A C 1
ATOM 788 O O . ALA A 1 101 ? -12.221 0.353 1.929 1.00 96.81 101 ALA A O 1
ATOM 789 N N . LEU A 1 102 ? -10.134 1.177 2.038 1.00 95.75 102 LEU A N 1
ATOM 790 C CA . LEU A 1 102 ? -9.662 0.305 3.124 1.00 95.75 102 LEU A CA 1
ATOM 791 C C . LEU A 1 102 ? -9.866 0.902 4.530 1.00 95.75 102 LEU A C 1
ATOM 793 O O . LEU A 1 102 ? -9.634 0.209 5.520 1.00 95.75 102 LEU A O 1
ATOM 797 N N . GLY A 1 103 ? -10.283 2.168 4.644 1.00 95.94 103 GLY A N 1
ATOM 798 C CA . GLY A 1 103 ? -10.448 2.860 5.925 1.00 95.94 103 GLY A CA 1
ATOM 799 C C . GLY A 1 103 ? -9.138 3.093 6.691 1.00 95.94 103 GLY A C 1
ATOM 800 O O . GLY A 1 103 ? -9.152 3.093 7.922 1.00 95.94 103 GLY A O 1
ATOM 801 N N . ILE A 1 104 ? -8.016 3.263 5.984 1.00 97.50 104 ILE A N 1
ATOM 802 C CA . ILE A 1 104 ? -6.680 3.425 6.579 1.00 97.50 104 ILE A CA 1
ATOM 803 C C . ILE A 1 104 ? -6.590 4.734 7.378 1.00 97.50 104 ILE A C 1
ATOM 805 O O . ILE A 1 104 ? -7.039 5.791 6.935 1.00 97.50 104 ILE A O 1
ATOM 809 N N . ASP A 1 105 ? -5.982 4.662 8.563 1.00 97.62 105 ASP A N 1
ATOM 810 C CA . ASP A 1 105 ? -5.821 5.794 9.481 1.00 97.62 105 ASP A CA 1
ATOM 811 C C . ASP A 1 105 ? -4.411 6.394 9.487 1.00 97.62 105 ASP A C 1
ATOM 813 O O . ASP A 1 105 ? -4.236 7.545 9.889 1.00 97.62 105 ASP A O 1
ATOM 817 N N . VAL A 1 106 ? -3.407 5.613 9.081 1.00 97.38 106 VAL A N 1
ATOM 818 C CA . VAL A 1 106 ? -1.985 5.947 9.232 1.00 97.38 106 VAL A CA 1
ATOM 819 C C . VAL A 1 106 ? -1.307 6.018 7.864 1.00 97.38 106 VAL A C 1
ATOM 821 O O . VAL A 1 106 ? -1.531 5.168 7.006 1.00 97.38 106 VAL A O 1
ATOM 824 N N . VAL A 1 107 ? -0.449 7.021 7.669 1.00 95.25 107 VAL A N 1
ATOM 825 C CA . VAL A 1 107 ? 0.392 7.182 6.474 1.00 95.25 107 VAL A CA 1
ATOM 826 C C . VAL A 1 107 ? 1.857 7.324 6.884 1.00 95.25 107 VAL A C 1
ATOM 828 O O . VAL A 1 107 ? 2.168 7.935 7.907 1.00 95.25 107 VAL A O 1
ATOM 831 N N . GLY A 1 108 ? 2.758 6.730 6.102 1.00 92.00 108 GLY A N 1
ATOM 832 C CA . GLY A 1 108 ? 4.192 6.700 6.386 1.00 92.00 108 GLY A CA 1
ATOM 833 C C . GLY A 1 108 ? 4.926 7.897 5.794 1.00 92.00 108 GLY A C 1
ATOM 834 O O . GLY A 1 108 ? 4.763 8.209 4.615 1.00 92.00 108 GLY A O 1
ATOM 835 N N . VAL A 1 109 ? 5.790 8.535 6.585 1.00 92.12 109 VAL A N 1
ATOM 836 C CA . VAL A 1 109 ? 6.749 9.532 6.082 1.00 92.12 109 VAL A CA 1
ATOM 837 C C . VAL A 1 109 ? 8.029 8.799 5.687 1.00 92.12 109 VAL A C 1
ATOM 839 O O . VAL A 1 109 ? 8.980 8.690 6.461 1.00 92.12 109 VAL A O 1
ATOM 842 N N . MET A 1 110 ? 8.008 8.224 4.487 1.00 89.19 110 MET A N 1
ATOM 843 C CA . MET A 1 110 ? 9.082 7.374 3.973 1.00 89.19 110 MET A CA 1
ATOM 844 C C . MET A 1 110 ? 10.249 8.213 3.415 1.00 89.19 110 MET A C 1
ATOM 846 O O . MET A 1 110 ? 10.020 9.307 2.890 1.00 89.19 110 MET A O 1
ATOM 850 N N . PRO A 1 111 ? 11.506 7.733 3.489 1.00 90.00 111 PRO A N 1
ATOM 851 C CA . PRO A 1 111 ? 12.627 8.393 2.822 1.00 90.00 111 PRO A CA 1
ATOM 852 C C . PRO A 1 111 ? 12.432 8.390 1.291 1.00 90.00 111 PRO A C 1
ATOM 854 O O . PRO A 1 111 ? 11.792 7.487 0.755 1.00 90.00 111 PRO A O 1
ATOM 857 N N . PRO A 1 112 ? 13.039 9.332 0.542 1.00 88.25 112 PRO A N 1
ATOM 858 C CA . PRO A 1 112 ? 12.871 9.430 -0.916 1.00 88.25 112 PRO A CA 1
ATOM 859 C C . PRO A 1 112 ? 13.508 8.273 -1.713 1.00 88.25 112 PRO A C 1
ATOM 861 O O . PRO A 1 112 ? 13.467 8.276 -2.942 1.00 88.25 112 PRO A O 1
ATOM 864 N N . LYS A 1 113 ? 14.131 7.302 -1.035 1.00 95.38 113 LYS A N 1
ATOM 865 C CA . LYS A 1 113 ? 14.888 6.194 -1.621 1.00 95.38 113 LYS A CA 1
ATOM 866 C C . LYS A 1 113 ? 14.404 4.849 -1.084 1.00 95.38 113 LYS A C 1
ATOM 868 O O . LYS A 1 113 ? 14.139 4.724 0.107 1.00 95.38 113 LYS A O 1
ATOM 873 N N . THR A 1 114 ? 14.370 3.855 -1.966 1.00 95.25 114 THR A N 1
ATOM 874 C CA . THR A 1 114 ? 14.135 2.437 -1.655 1.00 95.25 114 THR A CA 1
ATOM 875 C C . THR A 1 114 ? 15.249 1.854 -0.786 1.00 95.25 114 THR A C 1
ATOM 877 O O . THR A 1 114 ? 16.324 2.451 -0.662 1.00 95.25 114 THR A O 1
ATOM 880 N N . MET A 1 115 ? 15.062 0.635 -0.262 1.00 94.94 115 MET A N 1
ATOM 881 C CA . MET A 1 115 ? 16.150 -0.088 0.419 1.00 94.94 115 MET A CA 1
ATOM 882 C C . MET A 1 115 ? 17.360 -0.356 -0.499 1.00 94.94 115 MET A C 1
ATOM 884 O O . MET A 1 115 ? 18.486 -0.461 -0.021 1.00 94.94 115 MET A O 1
ATOM 888 N N . PHE A 1 116 ? 17.156 -0.381 -1.822 1.00 95.50 116 PHE A N 1
ATOM 889 C CA . PHE A 1 116 ? 18.221 -0.457 -2.831 1.00 95.50 116 PHE A CA 1
ATOM 890 C C . PHE A 1 116 ? 18.906 0.897 -3.135 1.00 95.50 116 PHE A C 1
ATOM 892 O O . PHE A 1 116 ? 19.786 0.966 -3.992 1.00 95.50 116 PHE A O 1
ATOM 899 N N . GLY A 1 117 ? 18.530 1.991 -2.461 1.00 96.12 117 GLY A N 1
ATOM 900 C CA . GLY A 1 117 ? 19.226 3.284 -2.517 1.00 96.12 117 GLY A CA 1
ATOM 901 C C . GLY A 1 117 ? 18.885 4.200 -3.703 1.00 96.12 117 GLY A C 1
ATOM 902 O O . GLY A 1 117 ? 19.492 5.275 -3.831 1.00 96.12 117 GLY A O 1
ATOM 903 N N . PHE A 1 118 ? 17.913 3.821 -4.541 1.00 96.56 118 PHE A N 1
ATOM 904 C CA . PHE A 1 118 ? 17.406 4.617 -5.669 1.00 96.56 118 PHE A CA 1
ATOM 905 C C . PHE A 1 118 ? 16.002 5.187 -5.406 1.00 96.56 118 PHE A C 1
ATOM 907 O O . PHE A 1 118 ? 15.284 4.720 -4.531 1.00 96.56 118 PHE A O 1
ATOM 914 N N . GLU A 1 119 ? 15.607 6.207 -6.167 1.00 96.38 119 GLU A N 1
ATOM 915 C CA . GLU A 1 119 ? 14.320 6.908 -6.021 1.00 96.38 119 GLU A CA 1
ATOM 916 C C . GLU A 1 119 ? 13.171 6.206 -6.767 1.00 96.38 119 GLU A C 1
ATOM 918 O O . GLU A 1 119 ? 13.367 5.649 -7.850 1.00 96.38 119 GLU A O 1
ATOM 923 N N . CYS A 1 120 ? 11.951 6.289 -6.226 1.00 95.31 120 CYS A N 1
ATOM 924 C CA . CYS A 1 120 ? 10.730 5.743 -6.835 1.00 95.31 120 CYS A CA 1
ATOM 925 C C . CYS A 1 120 ? 10.137 6.681 -7.898 1.00 95.31 120 CYS A C 1
ATOM 927 O O . CYS A 1 120 ? 9.098 7.314 -7.704 1.00 95.31 120 CYS A O 1
ATOM 929 N N . LYS A 1 121 ? 10.834 6.771 -9.031 1.00 96.12 121 LYS A N 1
ATOM 930 C CA . LYS A 1 121 ? 10.482 7.597 -10.193 1.00 96.12 121 LYS A CA 1
ATOM 931 C C . LYS A 1 121 ? 10.689 6.843 -11.509 1.00 96.12 121 LYS A C 1
ATOM 933 O O . LYS A 1 121 ? 11.096 5.681 -11.502 1.00 96.12 121 LYS A O 1
ATOM 938 N N . ASP A 1 122 ? 10.407 7.523 -12.621 1.00 97.12 122 ASP A N 1
ATOM 939 C CA . ASP A 1 122 ? 10.649 7.044 -13.990 1.00 97.12 122 ASP A CA 1
ATOM 940 C C . ASP A 1 122 ? 10.026 5.654 -14.228 1.00 97.12 122 ASP A C 1
ATOM 942 O O . ASP A 1 122 ? 10.666 4.718 -14.703 1.00 97.12 122 ASP A O 1
ATOM 946 N N . TRP A 1 123 ? 8.771 5.523 -13.780 1.00 97.69 123 TRP A N 1
ATOM 947 C CA . TRP A 1 123 ? 8.025 4.269 -13.673 1.00 97.69 123 TRP A CA 1
ATOM 948 C C . TRP A 1 123 ? 7.930 3.527 -15.009 1.00 97.69 123 TRP A C 1
ATOM 950 O O . TRP A 1 123 ? 7.512 4.102 -16.014 1.00 97.69 123 TRP A O 1
ATOM 960 N N . LYS A 1 124 ? 8.259 2.234 -14.991 1.00 97.75 124 LYS A N 1
ATOM 961 C CA . LYS A 1 124 ? 8.216 1.332 -16.148 1.00 97.75 124 LYS A CA 1
ATOM 962 C C . LYS A 1 124 ? 7.360 0.102 -15.866 1.00 97.75 124 LYS A C 1
ATOM 964 O O . LYS A 1 124 ? 7.176 -0.288 -14.713 1.00 97.75 124 LYS A O 1
ATOM 969 N N . GLU A 1 125 ? 6.852 -0.502 -16.929 1.00 98.00 125 GLU A N 1
ATOM 970 C CA . GLU A 1 125 ? 6.023 -1.706 -16.868 1.00 98.00 125 GLU A CA 1
ATOM 971 C C . GLU A 1 125 ? 6.847 -2.929 -16.448 1.00 98.00 125 GLU A C 1
ATOM 973 O O . GLU A 1 125 ? 8.019 -3.060 -16.814 1.00 98.00 125 GLU A O 1
ATOM 978 N N . PHE A 1 126 ? 6.241 -3.819 -15.665 1.00 97.12 126 PHE A N 1
ATOM 979 C CA . PHE A 1 126 ? 6.851 -5.069 -15.222 1.00 97.12 126 PHE A CA 1
ATOM 980 C C . PHE A 1 126 ? 5.771 -6.112 -14.909 1.00 97.12 126 PHE A C 1
ATOM 982 O O . PHE A 1 126 ? 4.672 -5.762 -14.479 1.00 97.12 126 PHE A O 1
ATOM 989 N N . THR A 1 127 ? 6.102 -7.392 -15.068 1.00 95.75 127 THR A N 1
ATOM 990 C CA . THR A 1 127 ? 5.214 -8.512 -14.732 1.00 95.75 127 THR A CA 1
ATOM 991 C C . THR A 1 127 ? 5.860 -9.336 -13.627 1.00 95.75 127 THR A C 1
ATOM 993 O O . THR A 1 127 ? 6.985 -9.808 -13.774 1.00 95.75 127 THR A O 1
ATOM 996 N N . ILE A 1 128 ? 5.164 -9.488 -12.501 1.00 93.50 128 ILE A N 1
ATOM 997 C CA . ILE A 1 128 ? 5.596 -10.328 -11.375 1.00 93.50 128 ILE A CA 1
ATOM 998 C C . ILE A 1 128 ? 5.504 -11.810 -11.785 1.00 93.50 128 ILE A C 1
ATOM 1000 O O . ILE A 1 128 ? 4.715 -12.168 -12.656 1.00 93.50 128 ILE A O 1
ATOM 1004 N N . PHE A 1 129 ? 6.283 -12.684 -11.139 1.00 89.62 129 PHE A N 1
ATOM 1005 C CA . PHE A 1 129 ? 6.320 -14.134 -11.392 1.00 89.62 129 PHE A CA 1
ATOM 1006 C C . PHE A 1 129 ? 4.946 -14.839 -11.382 1.00 89.62 129 PHE A C 1
ATOM 1008 O O . PHE A 1 129 ? 4.811 -15.909 -11.967 1.00 89.62 129 PHE A O 1
ATOM 1015 N N . ASP A 1 130 ? 3.925 -14.266 -10.730 1.00 93.19 130 ASP A N 1
ATOM 1016 C CA . ASP A 1 130 ? 2.555 -14.797 -10.693 1.00 93.19 130 ASP A CA 1
ATOM 1017 C C . ASP A 1 130 ? 1.650 -14.272 -11.826 1.00 93.19 130 ASP A C 1
ATOM 1019 O O . ASP A 1 130 ? 0.444 -14.516 -11.820 1.00 93.19 130 ASP A O 1
ATOM 1023 N N . GLY A 1 131 ? 2.217 -13.528 -12.779 1.00 95.31 131 GLY A N 1
ATOM 1024 C CA . GLY A 1 131 ? 1.505 -12.879 -13.877 1.00 95.31 131 GLY A CA 1
ATOM 1025 C C . GLY A 1 131 ? 0.930 -11.499 -13.544 1.00 95.31 131 GLY A C 1
ATOM 1026 O O . GLY A 1 131 ? 0.339 -10.881 -14.427 1.00 95.31 131 GLY A O 1
ATOM 1027 N N . THR A 1 132 ? 1.085 -10.976 -12.318 1.00 97.56 132 THR A N 1
ATOM 1028 C CA . THR A 1 132 ? 0.556 -9.639 -11.992 1.00 97.56 132 THR A CA 1
ATOM 1029 C C . THR A 1 132 ? 1.332 -8.542 -12.720 1.00 97.56 132 THR A C 1
ATOM 1031 O O . THR A 1 132 ? 2.524 -8.346 -12.476 1.00 97.56 132 THR A O 1
ATOM 1034 N N . GLU A 1 133 ? 0.638 -7.768 -13.551 1.00 98.25 133 GLU A N 1
ATOM 1035 C CA . GLU A 1 133 ? 1.170 -6.541 -14.145 1.00 98.25 133 GLU A CA 1
ATOM 1036 C C . GLU A 1 133 ? 1.255 -5.401 -13.119 1.00 98.25 133 GLU A C 1
ATOM 1038 O O . GLU A 1 133 ? 0.295 -5.099 -12.402 1.00 98.25 133 GLU A O 1
ATOM 1043 N N . VAL A 1 134 ? 2.410 -4.744 -13.060 1.00 98.44 134 VAL A N 1
ATOM 1044 C CA . VAL A 1 134 ? 2.731 -3.674 -12.108 1.00 98.44 134 VAL A CA 1
ATOM 1045 C C . VAL A 1 134 ? 3.590 -2.591 -12.764 1.00 98.44 134 VAL A C 1
ATOM 1047 O O . VAL A 1 134 ? 4.102 -2.748 -13.874 1.00 98.44 134 VAL A O 1
ATOM 1050 N N . LEU A 1 135 ? 3.769 -1.477 -12.057 1.00 98.62 135 LEU A N 1
ATOM 1051 C CA . LEU A 1 135 ? 4.756 -0.452 -12.383 1.00 98.62 135 LEU A CA 1
ATOM 1052 C C . LEU A 1 135 ? 5.905 -0.511 -11.375 1.00 98.62 135 LEU A C 1
ATOM 1054 O O . LEU A 1 135 ? 5.678 -0.425 -10.171 1.00 98.62 135 LEU A O 1
ATOM 1058 N N . VAL A 1 136 ? 7.144 -0.603 -11.845 1.00 98.12 136 VAL A N 1
ATOM 1059 C CA . VAL A 1 136 ? 8.357 -0.560 -11.007 1.00 98.12 136 VAL A CA 1
ATOM 1060 C C . VAL A 1 136 ? 9.141 0.731 -11.273 1.00 98.12 136 VAL A C 1
ATOM 1062 O O . VAL A 1 136 ? 9.006 1.305 -12.357 1.00 98.12 136 VAL A O 1
ATOM 1065 N N . PRO A 1 137 ? 9.974 1.217 -10.336 1.00 97.62 137 PRO A N 1
ATOM 1066 C CA . PRO A 1 137 ? 10.837 2.369 -10.587 1.00 97.62 137 PRO A CA 1
ATOM 1067 C C . PRO A 1 137 ? 11.798 2.116 -11.755 1.00 97.62 137 PRO A C 1
ATOM 1069 O O . PRO A 1 137 ? 12.264 0.990 -11.948 1.00 97.62 137 PRO A O 1
ATOM 1072 N N . GLY A 1 138 ? 12.168 3.160 -12.500 1.00 97.75 138 GLY A N 1
ATOM 1073 C CA . GLY A 1 138 ? 13.018 3.034 -13.693 1.00 97.75 138 GLY A CA 1
ATOM 1074 C C . GLY A 1 138 ? 14.353 2.325 -13.429 1.00 97.75 138 GLY A C 1
ATOM 1075 O O . GLY A 1 138 ? 14.804 1.518 -14.242 1.00 97.75 138 GLY A O 1
ATOM 1076 N N . ASN A 1 139 ? 14.925 2.533 -12.238 1.00 96.88 139 ASN A N 1
ATOM 1077 C CA . ASN A 1 139 ? 16.181 1.922 -11.789 1.00 96.88 139 ASN A CA 1
ATOM 1078 C C . ASN A 1 139 ? 16.053 0.486 -11.236 1.00 96.88 139 ASN A C 1
ATOM 1080 O O . ASN A 1 139 ? 17.070 -0.113 -10.884 1.00 96.88 139 ASN A O 1
ATOM 1084 N N . PHE A 1 140 ? 14.851 -0.102 -11.185 1.00 96.31 140 PHE A N 1
ATOM 1085 C CA . PHE A 1 140 ? 14.662 -1.516 -10.841 1.00 96.31 140 PHE A CA 1
ATOM 1086 C C . PHE A 1 140 ? 15.148 -2.403 -11.999 1.00 96.31 140 PHE A C 1
ATOM 1088 O O . PHE A 1 140 ? 14.414 -2.698 -12.942 1.00 96.31 140 PHE A O 1
ATOM 1095 N N . ASN A 1 141 ? 16.434 -2.752 -11.982 1.00 93.12 141 ASN A N 1
ATOM 1096 C CA . ASN A 1 141 ? 17.143 -3.365 -13.109 1.00 93.12 141 ASN A CA 1
ATOM 1097 C C . ASN A 1 141 ? 17.488 -4.834 -12.831 1.00 93.12 141 ASN A C 1
ATOM 1099 O O . ASN A 1 141 ? 18.655 -5.211 -12.742 1.00 93.12 141 ASN A O 1
ATOM 1103 N N . VAL A 1 142 ? 16.442 -5.649 -12.689 1.00 90.44 142 VAL A N 1
ATOM 1104 C CA . VAL A 1 142 ? 16.532 -7.109 -12.540 1.00 90.44 142 VAL A CA 1
ATOM 1105 C C . VAL A 1 142 ? 16.641 -7.820 -13.895 1.00 90.44 142 VAL A C 1
ATOM 1107 O O . VAL A 1 142 ? 16.346 -7.244 -14.945 1.00 90.44 142 VAL A O 1
ATOM 1110 N N . LYS A 1 143 ? 17.048 -9.091 -13.864 1.00 87.19 143 LYS A N 1
ATOM 1111 C CA . LYS A 1 143 ? 16.973 -10.044 -14.978 1.00 87.19 143 LYS A CA 1
ATOM 1112 C C . LYS A 1 143 ? 16.545 -11.396 -14.415 1.00 87.19 143 LYS A C 1
ATOM 1114 O O . LYS A 1 143 ? 16.987 -11.739 -13.324 1.00 87.19 143 LYS A O 1
ATOM 1119 N N . ASP A 1 144 ? 15.739 -12.134 -15.169 1.00 84.25 144 ASP A N 1
ATOM 1120 C CA . ASP A 1 144 ? 15.490 -13.553 -14.905 1.00 84.25 144 ASP A CA 1
ATOM 1121 C C . ASP A 1 144 ? 16.804 -14.346 -15.045 1.00 84.25 144 ASP A C 1
ATOM 1123 O O . ASP A 1 144 ? 17.621 -14.060 -15.929 1.00 84.25 144 ASP A O 1
ATOM 1127 N N . ASP A 1 145 ? 17.016 -15.311 -14.153 1.00 87.50 145 ASP A N 1
ATOM 1128 C CA . ASP A 1 145 ? 18.172 -16.209 -14.138 1.00 87.50 145 ASP A CA 1
ATOM 1129 C C . ASP A 1 145 ? 17.862 -17.602 -14.727 1.00 87.50 145 ASP A C 1
ATOM 1131 O O . ASP A 1 145 ? 18.764 -18.432 -14.869 1.00 87.50 145 ASP A O 1
ATOM 1135 N N . GLY A 1 146 ? 16.595 -17.852 -15.083 1.00 86.56 146 GLY A N 1
ATOM 1136 C CA . GLY A 1 146 ? 16.090 -19.104 -15.641 1.00 86.56 146 GLY A CA 1
ATOM 1137 C C . GLY A 1 146 ? 15.757 -20.184 -14.604 1.00 86.56 146 GLY A C 1
ATOM 1138 O O . GLY A 1 146 ? 15.515 -21.329 -14.991 1.00 86.56 146 GLY A O 1
ATOM 1139 N N . ARG A 1 147 ? 15.777 -19.865 -13.301 1.00 85.44 147 ARG A N 1
ATOM 1140 C CA . ARG A 1 147 ? 15.552 -20.814 -12.190 1.00 85.44 147 ARG A CA 1
ATOM 1141 C C . ARG A 1 147 ? 14.461 -20.374 -11.205 1.00 85.44 147 ARG A C 1
ATOM 1143 O O . ARG A 1 147 ? 14.048 -21.195 -10.388 1.00 85.44 147 ARG A O 1
ATOM 1150 N N . GLY A 1 148 ? 13.949 -19.148 -11.332 1.00 67.00 148 GLY A N 1
ATOM 1151 C CA . GLY A 1 148 ? 12.746 -18.671 -10.636 1.00 67.00 148 GLY A CA 1
ATOM 1152 C C . GLY A 1 148 ? 12.969 -17.804 -9.388 1.00 67.00 148 GLY A C 1
ATOM 1153 O O . GLY A 1 148 ? 12.032 -17.698 -8.593 1.00 67.00 148 GLY A O 1
ATOM 1154 N N . GLY A 1 149 ? 14.155 -17.208 -9.206 1.00 58.44 149 GLY A N 1
ATOM 1155 C CA . GLY A 1 149 ? 14.482 -16.286 -8.089 1.00 58.44 149 GLY A CA 1
ATOM 1156 C C . GLY A 1 149 ? 15.949 -15.657 -8.158 1.00 58.44 149 GLY A C 1
ATOM 1157 O O . GLY A 1 149 ? 16.245 -16.648 -7.452 1.00 58.44 149 GLY A O 1
#

InterPro domains:
  IPR038071 UROD/MetE-like superfamily [G3DSA:3.20.20.210] (22-132)

Organism: NCBI:txid412755

Mean predicted aligned error: 11.04 Å

pLDDT: mean 84.37, std 21.98, range [33.31, 98.62]

Solvent-accessible surface area (backbone atoms only — not comparable to full-atom values): 9724 Å² total; per-residue (Å²): 137,89,84,80,83,84,79,82,85,80,86,80,82,95,75,96,74,93,78,93,75,93,70,79,75,76,76,68,86,73,76,74,49,47,66,58,34,45,56,28,53,77,69,74,44,91,63,97,62,87,71,36,67,58,50,43,43,95,88,42,43,39,42,28,62,61,43,37,55,51,44,28,77,76,70,68,46,79,85,59,53,34,39,36,60,36,70,89,76,41,19,27,55,81,49,73,72,54,33,60,77,70,57,51,45,52,78,44,91,70,72,78,44,32,94,87,69,49,56,80,43,70,70,37,84,46,68,46,98,87,68,44,58,28,27,34,27,52,80,69,80,82,77,89,84,88,80,86,126

Sequence (149 aa):
MAHGTKINRFRAGSGNKSGCFSDALIVKDEKMNSRERLEKTLNRQPVDRVCVDFGATHVTGISASTLSKVRKALLGEEDYRVKVHEPFQMLGQIDEKLMEALGIDVVGVMPPKTMFGFECKDWKEFTIFDGTEVLVPGNFNVKDDGRGG

Secondary structure (DSSP, 8-state):
-----------PPP-------------------HHHHHHHHHTT---SS----SSSSTTT--BHHHHHHHHHHHH--TT--EEEEETTTTEEPPPHHHHHHHT--------SB-TTS-BS-S-EEEE-TTS-EEEE-TT------SS--

Foldseek 3Di:
DDDDDDDDDDDDDDDDDDDDDPCPDPPDPPQDALVNQVVCVVVVHDDPDHADDQEQDPVRFDAQQVVLVVCCVQPVCPPDAFEQQAVVRNGTDDDPVNCVSVVHSHHHPDDQAYPVGDGQDPWDWDADPVRRIHIYRPPPDDDDPPPRD

Radius of gyration: 25.18 Å; Cα contacts (8 Å, |Δi|>4): 183; chains: 1; bounding box: 62×42×63 Å